Protein AF-A0A376MPD9-F1 (afdb_monomer)

Mean predicted aligned error: 10.13 Å

Solvent-accessible surface area (backbone atoms only — not comparable to full-atom values): 6390 Å² total; per-residue (Å²): 136,59,70,66,61,54,51,51,51,52,56,57,55,58,74,69,65,78,93,66,93,83,69,98,53,86,80,50,64,62,48,75,50,76,52,75,50,67,40,80,96,54,52,26,34,36,36,40,39,38,36,23,36,43,91,79,61,47,80,72,49,72,50,76,48,77,43,76,48,88,67,79,97,61,89,88,82,81,76,68,65,64,61,48,45,61,52,68,72,46,93,77,78,77,84,77,88,124

Secondary structure (DSSP, 8-state):
--HHHHHHHHHHHHTT---S---SSSS-SEEEEEEEEEEGGGTEEEEEEEEEETTT--EEEEEEEEEE--S-S-SS--SS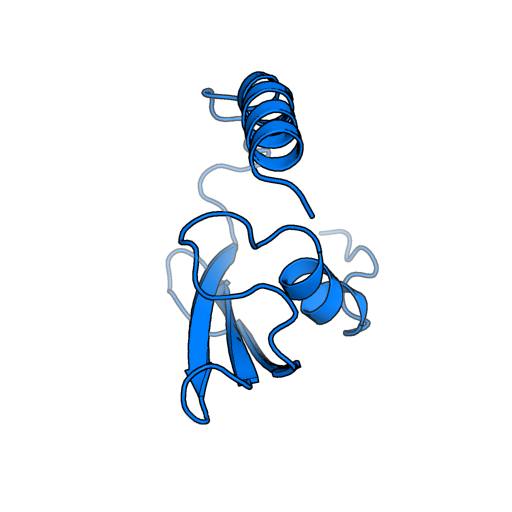SHHHHHHHHS---S----

Radius of gyration: 16.45 Å; Cα contacts (8 Å, |Δi|>4): 89; chains: 1; bounding box: 41×29×41 Å

InterPro domains:
  IPR007581 Endonuclease V [PF04493] (12-72)

pLDDT: mean 76.37, std 22.82, range [26.2, 97.75]

Sequence (98 aa):
MDLASLRAQQIELASSVIREDRLDKDPPDLIAGADVGFEQGGEVTRAAMVLLKYPSLELVEYKVARIATTMPTFQVFFPSANILRCWQRGRCCRKSRI

Organism: Escherichia coli (NCBI:txid562)

Nearest PDB structures (foldseek):
  4xpu-assembly1_A  TM=9.065E-01  e=6.503E-10  Escherichia coli S88
  6ozk-assembly1_A  TM=8.813E-01  e=6.052E-04  Mus musculus
  6ozp-assembly1_A  TM=8.809E-01  e=1.192E-03  Mus musculus
  3goc-assembly1_A  TM=7.977E-01  e=8.055E-03  Streptomyces avermitilis MA-4680 = NBRC 14893
  4hrv-assembly1_A  TM=4.910E-01  e=3.057E-01  Neisseria meningitidis

Structure (mmCIF, N/CA/C/O backbone):
data_AF-A0A376MPD9-F1
#
_entry.id   AF-A0A376MPD9-F1
#
loop_
_atom_site.group_PDB
_atom_site.id
_atom_site.type_symbol
_atom_site.label_atom_id
_atom_site.label_alt_id
_atom_site.label_comp_id
_atom_site.label_asym_id
_atom_site.label_entity_id
_atom_site.label_seq_id
_atom_site.pdbx_PDB_ins_code
_atom_site.Cartn_x
_atom_site.Cartn_y
_atom_site.Cartn_z
_atom_site.occupancy
_atom_site.B_iso_or_equiv
_atom_site.auth_seq_id
_atom_site.auth_comp_id
_atom_site.auth_asym_id
_atom_site.auth_atom_id
_atom_site.pdbx_PDB_model_num
ATOM 1 N N . MET A 1 1 ? -11.264 2.914 21.821 1.00 62.94 1 MET A N 1
ATOM 2 C CA . MET A 1 1 ? -9.882 3.372 21.573 1.00 62.94 1 MET A CA 1
ATOM 3 C C . MET A 1 1 ? -9.869 4.867 21.829 1.00 62.94 1 MET A C 1
ATOM 5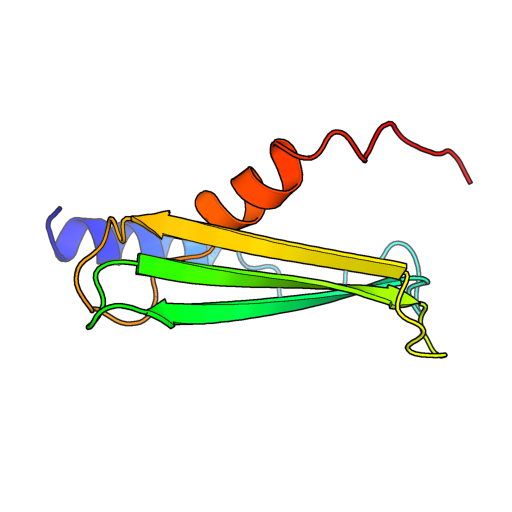 O O . MET A 1 1 ? -10.750 5.530 21.294 1.00 62.94 1 MET A O 1
ATOM 9 N N . ASP A 1 2 ? -8.997 5.379 22.695 1.00 83.50 2 ASP A N 1
ATOM 10 C CA . ASP A 1 2 ? -8.921 6.819 22.976 1.00 83.50 2 ASP A CA 1
ATOM 11 C C . ASP A 1 2 ? -7.872 7.513 22.084 1.00 83.50 2 ASP A C 1
ATOM 13 O O . ASP A 1 2 ? -6.925 6.888 21.600 1.00 83.50 2 ASP A O 1
ATOM 17 N N . LEU A 1 3 ? -8.066 8.811 21.828 1.00 86.56 3 LEU A N 1
ATOM 18 C CA . LEU A 1 3 ? -7.213 9.592 20.922 1.00 86.56 3 LEU A CA 1
ATOM 19 C C . LEU A 1 3 ? -5.792 9.800 21.463 1.00 86.56 3 LEU A C 1
ATOM 21 O O . LEU A 1 3 ? -4.854 9.941 20.678 1.00 86.56 3 LEU A O 1
ATOM 25 N N . ALA A 1 4 ? -5.618 9.825 22.785 1.00 89.25 4 ALA A N 1
ATOM 26 C CA . ALA A 1 4 ? -4.313 10.033 23.401 1.00 89.25 4 ALA A CA 1
ATOM 27 C C . ALA A 1 4 ? -3.406 8.814 23.181 1.00 89.25 4 ALA A C 1
ATOM 29 O O . ALA A 1 4 ? -2.246 8.972 22.799 1.00 89.25 4 ALA A O 1
ATOM 30 N N . SER A 1 5 ? -3.959 7.609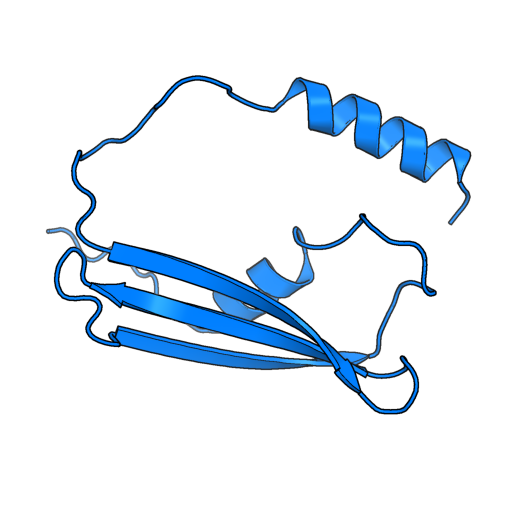 23.322 1.00 88.44 5 SER A N 1
ATOM 31 C CA . SER A 1 5 ? -3.290 6.344 23.023 1.00 88.44 5 SER A CA 1
ATOM 32 C C . SER A 1 5 ? -2.896 6.247 21.546 1.00 88.44 5 SER A C 1
ATOM 34 O O . SER A 1 5 ? -1.750 5.917 21.241 1.00 88.44 5 SER A O 1
ATOM 36 N N . LEU A 1 6 ? -3.794 6.619 20.623 1.00 87.00 6 LEU A N 1
ATOM 37 C CA . LEU A 1 6 ? -3.488 6.657 19.184 1.00 87.00 6 LEU A CA 1
ATOM 38 C C . LEU A 1 6 ? -2.346 7.627 18.857 1.00 87.00 6 LEU A C 1
ATOM 40 O O . LEU A 1 6 ? -1.442 7.292 18.092 1.00 87.00 6 LEU A O 1
ATOM 44 N N . ARG A 1 7 ? -2.352 8.816 19.465 1.00 89.81 7 ARG A N 1
ATOM 45 C CA . ARG A 1 7 ? -1.282 9.803 19.282 1.00 89.81 7 ARG A CA 1
ATOM 46 C C . ARG A 1 7 ? 0.052 9.308 19.839 1.00 89.81 7 ARG A C 1
ATOM 48 O O . ARG A 1 7 ? 1.081 9.503 19.196 1.00 89.81 7 ARG A O 1
ATOM 55 N N . ALA A 1 8 ? 0.044 8.671 21.008 1.00 92.25 8 ALA A N 1
ATOM 56 C CA . ALA A 1 8 ? 1.249 8.089 21.593 1.00 92.25 8 ALA A CA 1
ATOM 57 C C . ALA A 1 8 ? 1.853 7.019 20.668 1.00 92.25 8 ALA A C 1
ATOM 59 O O . ALA A 1 8 ? 3.050 7.066 20.393 1.00 92.25 8 ALA A O 1
ATOM 60 N N . GLN A 1 9 ? 1.018 6.142 20.099 1.00 90.38 9 GLN A N 1
ATOM 61 C CA . GLN A 1 9 ? 1.458 5.138 19.122 1.00 90.38 9 GLN A CA 1
ATOM 62 C C . GLN A 1 9 ? 2.042 5.767 17.851 1.00 90.38 9 GLN A C 1
ATOM 64 O O . GLN A 1 9 ? 3.057 5.295 17.345 1.00 90.38 9 GLN A O 1
ATOM 69 N N . GLN A 1 10 ? 1.437 6.841 17.330 1.00 91.69 10 GLN A N 1
ATOM 70 C CA . GLN A 1 10 ? 1.991 7.558 16.176 1.00 91.69 10 GLN A CA 1
ATOM 71 C C . GLN A 1 10 ? 3.385 8.127 16.473 1.00 91.69 10 GLN A C 1
ATOM 73 O O . GLN A 1 10 ? 4.274 8.005 15.634 1.00 91.69 10 GLN A O 1
ATOM 78 N N . ILE A 1 11 ? 3.589 8.718 17.656 1.00 94.81 11 ILE A N 1
ATOM 79 C CA . ILE A 1 11 ? 4.890 9.267 18.073 1.00 94.81 11 ILE A CA 1
ATOM 80 C C . ILE A 1 11 ? 5.933 8.151 18.198 1.00 94.81 11 ILE A C 1
ATOM 82 O O . ILE A 1 11 ? 7.043 8.288 17.683 1.00 94.81 11 ILE A O 1
ATOM 86 N N . GLU A 1 12 ? 5.569 7.043 18.842 1.00 93.69 12 GLU A N 1
ATOM 87 C CA . GLU A 1 12 ? 6.445 5.882 19.002 1.00 93.69 12 GLU A CA 1
ATOM 88 C C . GLU A 1 12 ? 6.878 5.319 17.639 1.00 93.69 12 GLU A C 1
ATOM 90 O O . GLU 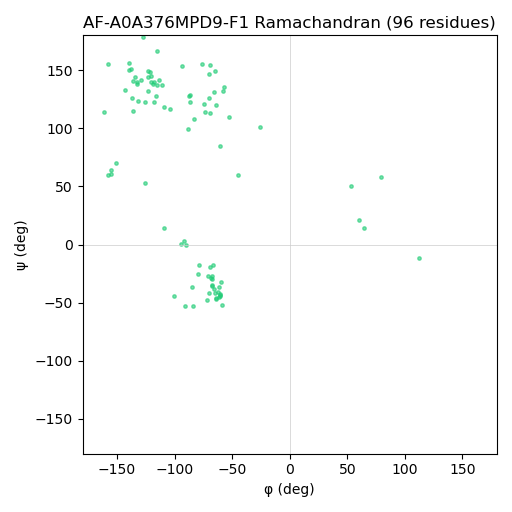A 1 12 ? 8.072 5.210 17.364 1.00 93.69 12 GLU A O 1
ATOM 95 N N . LEU A 1 13 ? 5.930 5.049 16.737 1.00 93.56 13 LEU A N 1
ATOM 96 C CA . LEU A 1 13 ? 6.226 4.487 15.415 1.00 93.56 13 LEU A CA 1
ATOM 97 C C . LEU A 1 13 ? 6.994 5.458 14.513 1.00 93.56 13 LEU A C 1
ATOM 99 O O . LEU A 1 13 ? 7.865 5.027 13.757 1.00 93.56 13 LEU A O 1
ATOM 103 N N . ALA A 1 14 ? 6.715 6.761 14.601 1.00 95.00 14 ALA A N 1
ATOM 104 C CA . ALA A 1 14 ? 7.433 7.772 13.829 1.00 95.00 14 ALA A CA 1
ATOM 105 C C . ALA A 1 14 ? 8.939 7.771 14.135 1.00 95.00 14 ALA A C 1
ATOM 107 O O . ALA A 1 14 ? 9.743 8.015 13.236 1.00 95.00 14 ALA A O 1
ATOM 108 N N . SER A 1 15 ? 9.331 7.436 15.370 1.00 94.75 15 SER A N 1
ATOM 109 C CA . SER A 1 15 ? 10.746 7.317 15.748 1.00 94.75 15 SER A CA 1
ATOM 110 C C . SER A 1 15 ? 11.476 6.156 15.056 1.00 94.75 15 SER A C 1
ATOM 112 O O . SER A 1 15 ? 12.701 6.158 14.986 1.00 94.75 15 SER A O 1
ATOM 114 N N . SER A 1 16 ? 10.736 5.189 14.503 1.00 94.62 16 SER A N 1
ATOM 115 C CA . SER A 1 16 ? 11.284 4.020 13.802 1.00 94.62 16 SER A CA 1
ATOM 116 C C . SER A 1 16 ? 11.439 4.226 12.288 1.00 94.62 16 SER A C 1
ATOM 118 O O . SER A 1 16 ? 11.819 3.296 11.577 1.00 94.62 16 SER A O 1
ATOM 120 N N . VAL A 1 17 ? 11.134 5.419 11.762 1.00 93.81 17 VAL A N 1
ATOM 121 C CA . VAL A 1 17 ? 11.246 5.715 10.326 1.00 93.81 17 VAL A CA 1
ATOM 122 C C . VAL A 1 17 ? 12.712 5.892 9.926 1.00 93.81 17 VAL A C 1
ATOM 124 O O . VAL A 1 17 ? 13.399 6.796 10.398 1.00 93.81 17 VAL A O 1
ATOM 127 N N . ILE A 1 18 ? 13.175 5.062 8.991 1.00 94.50 18 ILE A N 1
ATOM 128 C CA . ILE A 1 18 ? 14.492 5.183 8.355 1.00 94.50 18 ILE A CA 1
ATOM 129 C C . ILE A 1 18 ? 14.355 6.110 7.141 1.00 94.50 18 ILE A C 1
ATOM 131 O O . ILE A 1 18 ? 13.468 5.918 6.313 1.00 94.50 18 ILE A O 1
ATOM 135 N N . ARG A 1 19 ? 15.210 7.136 7.054 1.00 95.38 19 ARG A N 1
ATOM 136 C CA . ARG A 1 19 ? 15.145 8.205 6.032 1.00 95.38 19 ARG A CA 1
ATOM 137 C C . ARG A 1 19 ? 16.269 8.133 4.992 1.00 95.38 19 ARG A C 1
ATOM 139 O O . ARG A 1 19 ? 16.512 9.105 4.288 1.00 95.38 19 ARG A O 1
ATOM 146 N N . GLU A 1 20 ? 16.967 7.011 4.950 1.00 95.69 20 GLU A N 1
ATOM 147 C CA . GLU A 1 20 ? 18.066 6.716 4.033 1.00 95.69 20 GLU A CA 1
ATOM 148 C C . GLU A 1 20 ? 17.720 5.468 3.219 1.00 95.69 20 GLU A C 1
ATOM 150 O O . GLU A 1 20 ? 17.031 4.571 3.718 1.00 95.69 20 GLU A O 1
ATOM 155 N N . ASP A 1 21 ? 18.210 5.406 1.983 1.00 92.50 21 ASP A N 1
ATOM 156 C CA . ASP A 1 21 ? 17.998 4.246 1.126 1.00 92.50 21 ASP A CA 1
ATOM 157 C C . ASP A 1 21 ? 18.802 3.052 1.650 1.00 92.50 21 ASP A C 1
ATOM 159 O O . ASP A 1 21 ? 20.015 3.118 1.852 1.00 92.50 21 ASP A O 1
ATOM 163 N N . ARG A 1 22 ? 18.106 1.936 1.872 1.00 90.50 22 ARG A N 1
ATOM 164 C CA . ARG A 1 22 ? 18.684 0.645 2.273 1.00 90.50 22 ARG A CA 1
ATOM 165 C C . ARG A 1 22 ? 18.235 -0.447 1.307 1.00 90.50 22 ARG A C 1
ATOM 167 O O . ARG A 1 22 ? 17.628 -1.436 1.710 1.00 90.50 22 ARG A O 1
ATOM 174 N N . LEU A 1 23 ? 18.448 -0.203 0.017 1.00 86.94 23 LEU A N 1
ATOM 175 C CA . LEU A 1 23 ? 18.058 -1.117 -1.051 1.00 86.94 23 LEU A CA 1
ATOM 176 C C . LEU A 1 23 ? 19.171 -2.143 -1.291 1.00 86.94 23 LEU A C 1
ATOM 178 O O . LEU A 1 23 ? 20.316 -1.769 -1.524 1.00 86.94 23 LEU A O 1
ATOM 182 N N . ASP A 1 24 ? 18.825 -3.432 -1.293 1.00 89.25 24 ASP A N 1
ATOM 183 C CA . ASP A 1 24 ? 19.763 -4.499 -1.678 1.00 89.25 24 ASP A CA 1
ATOM 184 C C . ASP A 1 24 ? 20.127 -4.425 -3.174 1.00 89.25 24 ASP A C 1
ATOM 186 O O . ASP A 1 24 ? 21.201 -4.861 -3.589 1.00 89.25 24 ASP A O 1
ATOM 190 N N . LYS 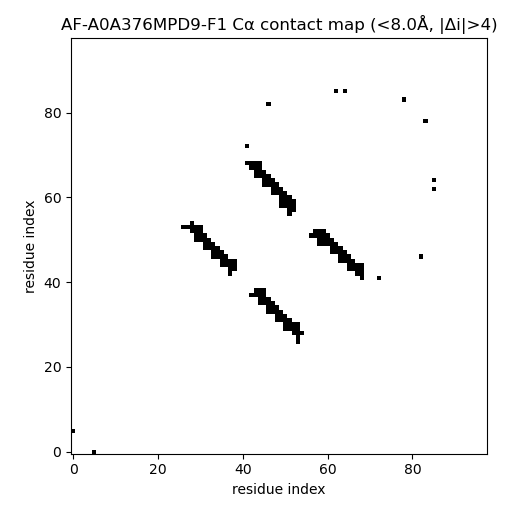A 1 25 ? 19.219 -3.876 -3.994 1.00 88.81 25 LYS A N 1
ATOM 191 C CA . LYS A 1 25 ? 19.374 -3.704 -5.440 1.00 88.81 25 LYS A CA 1
ATOM 192 C C . LYS A 1 25 ? 18.752 -2.386 -5.894 1.00 88.81 25 LYS A C 1
ATOM 194 O O . LYS A 1 25 ? 17.604 -2.101 -5.553 1.00 88.81 25 LYS A O 1
ATOM 199 N N . ASP A 1 26 ? 19.492 -1.644 -6.712 1.00 91.56 26 ASP A N 1
ATOM 200 C CA . ASP A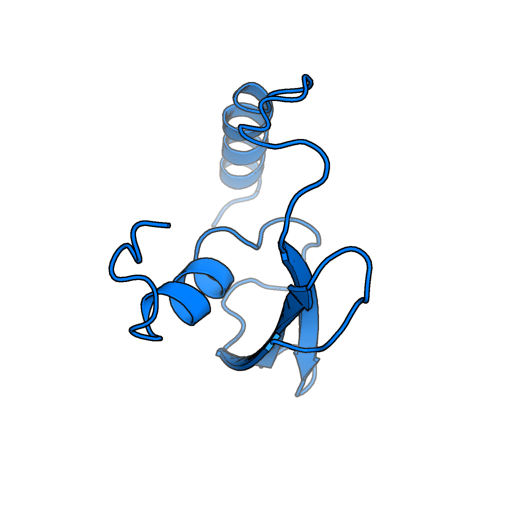 1 26 ? 19.053 -0.397 -7.334 1.00 91.56 26 ASP A CA 1
ATOM 201 C C . ASP A 1 26 ? 19.465 -0.379 -8.827 1.00 91.56 26 ASP A C 1
ATOM 203 O O . ASP A 1 26 ? 20.664 -0.438 -9.120 1.00 91.56 26 ASP A O 1
ATOM 207 N N . PRO A 1 27 ? 18.518 -0.383 -9.789 1.00 91.25 27 PRO A N 1
ATOM 208 C CA . PRO A 1 27 ? 17.068 -0.327 -9.596 1.00 91.25 27 PRO A CA 1
ATOM 209 C C . PRO A 1 27 ? 16.462 -1.666 -9.129 1.00 91.25 27 PRO A C 1
ATOM 211 O O . PRO A 1 27 ? 17.020 -2.734 -9.408 1.00 91.25 27 PRO A O 1
ATOM 214 N N . PRO A 1 28 ? 15.296 -1.641 -8.457 1.00 93.88 28 PRO A N 1
ATOM 215 C CA . PRO A 1 28 ? 14.592 -2.856 -8.062 1.00 93.88 28 PRO A CA 1
ATOM 216 C C . PRO A 1 28 ? 14.016 -3.593 -9.281 1.00 93.88 28 PRO A C 1
ATOM 218 O O . PRO A 1 28 ? 13.683 -2.981 -10.292 1.00 93.88 28 PRO A O 1
ATOM 221 N N . ASP A 1 29 ? 13.829 -4.910 -9.167 1.00 94.56 29 ASP A N 1
ATOM 222 C CA . ASP A 1 29 ? 13.174 -5.720 -10.211 1.00 94.56 29 ASP A CA 1
ATOM 223 C C . ASP A 1 29 ? 11.642 -5.613 -10.177 1.00 94.56 29 ASP A C 1
ATOM 225 O O . ASP A 1 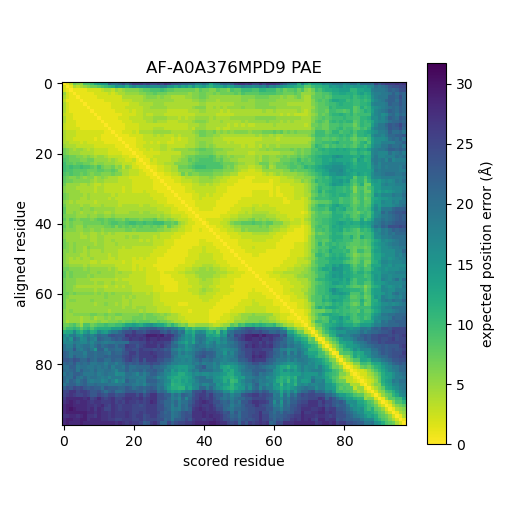29 ? 10.957 -5.844 -11.177 1.00 94.56 29 ASP A O 1
ATOM 229 N N . LEU A 1 30 ? 11.094 -5.291 -9.003 1.00 94.69 30 LEU A N 1
ATOM 230 C CA . LEU A 1 30 ? 9.665 -5.249 -8.730 1.00 94.69 30 LEU A CA 1
ATOM 231 C C . LEU A 1 30 ? 9.315 -3.994 -7.938 1.00 94.69 30 LEU A C 1
ATOM 233 O O . LEU A 1 30 ? 10.018 -3.628 -6.997 1.00 94.69 30 LEU A O 1
ATOM 237 N N . ILE A 1 31 ? 8.177 -3.396 -8.273 1.00 94.94 31 ILE A N 1
ATOM 238 C CA . ILE A 1 31 ? 7.559 -2.330 -7.484 1.00 94.94 31 ILE A CA 1
ATOM 239 C C . ILE A 1 31 ? 6.135 -2.732 -7.110 1.00 94.94 31 ILE A C 1
ATOM 241 O O . ILE A 1 31 ? 5.434 -3.380 -7.889 1.00 94.94 31 ILE A O 1
ATOM 245 N N . ALA A 1 32 ? 5.703 -2.354 -5.910 1.00 93.75 32 ALA A N 1
ATOM 246 C CA . ALA A 1 32 ? 4.348 -2.599 -5.440 1.00 93.75 32 ALA A CA 1
ATOM 247 C C . ALA A 1 32 ? 3.602 -1.278 -5.228 1.00 93.75 32 ALA A C 1
ATOM 249 O O . ALA A 1 32 ? 4.153 -0.332 -4.670 1.00 93.75 32 ALA A O 1
ATOM 250 N N . GLY A 1 33 ? 2.341 -1.235 -5.650 1.00 90.88 33 GLY A N 1
ATOM 251 C CA . GLY A 1 33 ? 1.403 -0.154 -5.358 1.00 90.88 33 GLY A CA 1
ATOM 252 C C . GLY A 1 33 ? 0.279 -0.663 -4.463 1.00 90.88 33 GLY A C 1
ATOM 253 O O . GLY A 1 33 ? -0.196 -1.785 -4.642 1.00 90.88 33 GLY A O 1
ATOM 254 N N . ALA A 1 34 ? -0.157 0.151 -3.507 1.00 88.25 34 ALA A N 1
ATOM 255 C CA . ALA A 1 34 ? -1.292 -0.155 -2.647 1.00 88.25 34 ALA A CA 1
ATOM 256 C C . ALA A 1 34 ? -2.230 1.051 -2.573 1.00 88.25 34 ALA A C 1
ATOM 258 O O . ALA A 1 34 ? -1.766 2.185 -2.483 1.00 88.25 34 ALA A O 1
ATOM 259 N N . ASP A 1 35 ? -3.533 0.790 -2.590 1.00 88.38 35 ASP A N 1
ATOM 260 C CA . ASP A 1 35 ? -4.576 1.803 -2.441 1.00 88.38 35 ASP A CA 1
ATOM 261 C C . ASP A 1 35 ? -5.711 1.279 -1.555 1.00 88.38 35 ASP A C 1
ATOM 263 O O . ASP A 1 35 ? -5.971 0.070 -1.499 1.00 88.38 35 ASP A O 1
ATOM 267 N N . VAL A 1 36 ? -6.379 2.181 -0.840 1.00 85.75 36 VAL A N 1
ATOM 268 C CA . VAL A 1 36 ? -7.491 1.851 0.054 1.00 85.75 36 VAL A CA 1
ATOM 269 C C . VAL A 1 36 ? -8.610 2.870 -0.111 1.00 85.75 36 VAL A C 1
ATOM 271 O O . VAL A 1 36 ? -8.411 4.067 0.071 1.00 85.75 36 VAL A O 1
ATOM 274 N N . GLY A 1 37 ? -9.813 2.368 -0.373 1.00 86.75 37 GLY A N 1
ATOM 275 C CA . GLY A 1 37 ? -11.050 3.137 -0.408 1.00 86.75 37 GLY A CA 1
ATOM 276 C C . GLY A 1 37 ? -12.131 2.526 0.478 1.00 86.75 37 GLY A C 1
ATOM 277 O O . GLY A 1 37 ? -11.952 1.466 1.082 1.00 86.75 37 GLY A O 1
ATOM 278 N N . PHE A 1 38 ? -13.284 3.189 0.529 1.00 86.62 38 PHE A N 1
ATOM 279 C CA . PHE A 1 38 ? -14.436 2.749 1.311 1.00 86.62 38 PHE A CA 1
ATOM 280 C C . PHE A 1 38 ? -15.653 2.521 0.409 1.00 86.62 38 PHE A C 1
ATOM 282 O O . PHE A 1 38 ? -15.915 3.291 -0.512 1.00 86.62 38 PHE A O 1
ATOM 289 N N . GLU A 1 39 ? -16.397 1.457 0.688 1.00 88.62 39 GLU A N 1
ATOM 290 C CA . GLU A 1 39 ? -17.674 1.099 0.072 1.00 88.62 39 GLU A CA 1
ATOM 291 C C . GLU A 1 39 ? -18.785 1.164 1.142 1.00 88.62 39 GLU A C 1
ATOM 293 O O . GLU A 1 39 ? -18.506 1.240 2.342 1.00 88.62 39 GLU A O 1
ATOM 298 N N . GLN A 1 40 ? -20.053 1.137 0.714 1.00 89.31 40 GLN A N 1
ATOM 299 C CA . GLN A 1 40 ? -21.225 1.070 1.608 1.00 89.31 40 GLN A CA 1
ATOM 300 C C . GLN A 1 40 ? -21.225 2.167 2.689 1.00 89.31 40 GLN A C 1
ATOM 302 O O . GLN A 1 40 ? -21.326 1.897 3.879 1.00 89.31 40 GLN A O 1
ATOM 307 N N . GLY A 1 41 ? -21.024 3.424 2.279 1.00 85.94 41 GLY A N 1
ATOM 308 C CA . GLY A 1 41 ? -21.049 4.566 3.201 1.00 85.94 41 GLY A CA 1
ATOM 309 C C . GLY A 1 41 ? -19.938 4.572 4.260 1.00 85.94 41 GLY A C 1
ATOM 310 O O . GLY A 1 41 ? -20.029 5.340 5.212 1.00 85.94 41 GLY A O 1
ATOM 311 N N . GLY A 1 42 ? -18.898 3.743 4.111 1.00 84.69 42 GLY A N 1
ATOM 312 C CA . GLY A 1 42 ? -17.803 3.634 5.078 1.00 84.69 42 GLY A CA 1
ATOM 313 C C . GLY A 1 42 ? -17.748 2.299 5.815 1.00 84.69 42 GLY A C 1
ATOM 314 O O . GLY A 1 42 ? -16.732 2.014 6.446 1.00 84.69 42 GLY A O 1
ATOM 315 N N . GLU A 1 43 ? -18.777 1.456 5.717 1.00 87.31 43 GLU A N 1
ATOM 316 C CA . GLU A 1 43 ? -18.845 0.185 6.455 1.00 87.31 43 GLU A CA 1
ATOM 317 C C . GLU A 1 43 ? -17.865 -0.872 5.942 1.00 87.31 43 GLU A C 1
ATOM 319 O O . GLU A 1 43 ? -17.417 -1.731 6.706 1.00 87.31 43 GLU A O 1
ATOM 324 N N . VAL A 1 44 ? -17.494 -0.801 4.662 1.00 86.00 44 VAL A N 1
ATOM 325 C CA . VAL A 1 44 ? -16.570 -1.750 4.041 1.00 86.00 44 VAL A CA 1
ATOM 326 C C . VAL A 1 44 ? -15.323 -1.019 3.573 1.00 86.00 44 VAL A C 1
ATOM 328 O O . VAL A 1 44 ? -15.385 -0.126 2.736 1.00 86.00 44 VAL A O 1
ATOM 331 N N . THR A 1 45 ? -14.164 -1.442 4.064 1.00 88.12 45 THR A N 1
ATOM 332 C CA . THR A 1 45 ? -12.869 -1.013 3.540 1.00 88.12 45 THR A CA 1
ATOM 333 C C . THR A 1 45 ? -12.487 -1.919 2.371 1.00 88.12 45 THR A C 1
ATOM 335 O O . THR A 1 45 ? -12.378 -3.141 2.529 1.00 88.12 45 THR A O 1
ATOM 338 N N . ARG A 1 46 ? -12.251 -1.322 1.199 1.00 89.25 46 ARG A N 1
ATOM 339 C CA . ARG A 1 46 ? -11.717 -1.989 0.009 1.00 89.25 46 ARG A CA 1
ATOM 340 C C . ARG A 1 46 ? -10.252 -1.614 -0.168 1.00 89.25 46 ARG A C 1
ATOM 342 O O . ARG A 1 46 ? -9.943 -0.460 -0.430 1.00 89.25 46 ARG A O 1
ATOM 349 N N . ALA A 1 47 ? -9.365 -2.596 -0.088 1.00 87.62 47 ALA A N 1
ATOM 350 C CA . ALA A 1 47 ? -7.940 -2.412 -0.341 1.00 87.62 47 ALA A CA 1
ATOM 351 C C . ALA A 1 47 ? -7.537 -3.116 -1.636 1.00 87.62 47 ALA A C 1
ATOM 353 O O . ALA A 1 47 ? -7.952 -4.254 -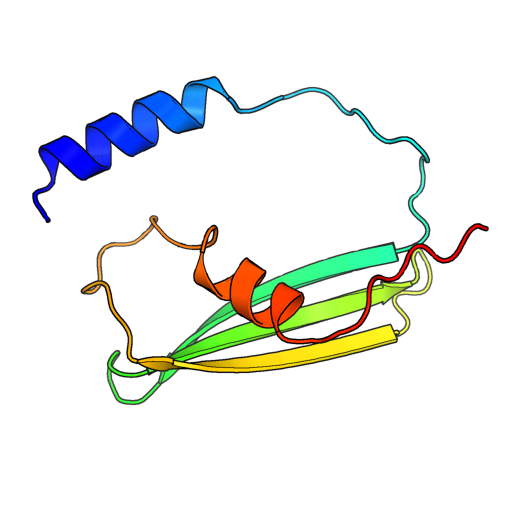1.871 1.00 87.62 47 ALA A O 1
ATOM 354 N N . ALA A 1 48 ? -6.717 -2.465 -2.452 1.00 87.12 48 ALA A N 1
ATOM 355 C CA . ALA A 1 48 ? -6.079 -3.044 -3.623 1.00 87.12 48 ALA A CA 1
ATOM 356 C C . ALA A 1 48 ? -4.557 -3.020 -3.450 1.00 87.12 48 ALA A C 1
ATOM 358 O O . ALA A 1 48 ? -3.995 -2.047 -2.955 1.00 87.12 48 ALA A O 1
ATOM 359 N N . MET A 1 49 ? -3.894 -4.092 -3.869 1.00 89.19 49 MET A N 1
ATOM 360 C CA . MET A 1 49 ? -2.442 -4.154 -4.014 1.00 89.19 49 MET A CA 1
ATOM 361 C C . MET A 1 49 ? -2.097 -4.680 -5.394 1.00 89.19 49 MET A C 1
ATOM 363 O O . MET A 1 49 ? -2.753 -5.600 -5.886 1.00 89.19 49 MET A O 1
ATOM 367 N N . VAL A 1 50 ? -1.052 -4.120 -5.984 1.00 91.94 50 VAL A N 1
ATOM 368 C CA . VAL A 1 50 ? -0.553 -4.454 -7.313 1.00 91.94 50 VAL A CA 1
ATOM 369 C C . VAL A 1 50 ? 0.955 -4.631 -7.229 1.00 91.94 50 VAL A C 1
ATOM 371 O O . VAL A 1 50 ? 1.626 -3.844 -6.571 1.00 91.94 50 VAL A O 1
ATOM 374 N N . LEU A 1 51 ? 1.479 -5.649 -7.901 1.00 95.19 51 LEU A N 1
ATOM 375 C CA . LEU A 1 51 ? 2.903 -5.896 -8.078 1.00 95.19 51 LEU A CA 1
ATOM 376 C C . LEU A 1 51 ? 3.233 -5.784 -9.567 1.00 95.19 51 LEU A C 1
ATOM 378 O O . LEU A 1 51 ? 2.588 -6.437 -10.392 1.00 95.19 51 LEU A O 1
ATOM 382 N N . LEU A 1 52 ? 4.228 -4.971 -9.904 1.00 95.44 52 LEU A N 1
ATOM 383 C CA . LEU A 1 52 ? 4.668 -4.712 -11.271 1.00 95.44 52 LEU A CA 1
ATOM 384 C C . LEU A 1 52 ? 6.154 -5.039 -11.417 1.00 95.44 52 LEU A C 1
ATOM 386 O O . LEU A 1 52 ? 6.922 -4.848 -10.473 1.00 95.44 52 LEU A O 1
ATOM 390 N N . LYS A 1 53 ? 6.571 -5.464 -12.611 1.00 97.44 53 LYS A N 1
ATOM 391 C CA . LYS A 1 53 ? 7.991 -5.456 -12.985 1.00 97.44 53 LYS A CA 1
ATOM 392 C C . LYS A 1 53 ? 8.476 -4.028 -13.171 1.00 97.44 53 LYS A C 1
ATOM 394 O O . LYS A 1 53 ? 7.744 -3.184 -13.683 1.00 97.44 53 LYS A O 1
ATOM 399 N N . TYR A 1 54 ? 9.732 -3.778 -12.839 1.00 94.88 54 TYR A N 1
ATOM 400 C CA . TYR A 1 54 ? 10.393 -2.510 -13.118 1.00 94.88 54 TYR A CA 1
ATOM 401 C C . TYR A 1 54 ? 11.600 -2.741 -14.043 1.00 94.88 54 TYR A C 1
ATOM 403 O O . TYR A 1 54 ? 12.305 -3.735 -13.874 1.00 94.88 54 TYR A O 1
ATOM 411 N N . PRO A 1 55 ? 11.830 -1.887 -15.061 1.00 95.81 55 PRO A N 1
ATOM 412 C CA . PRO A 1 55 ? 11.126 -0.635 -15.364 1.00 95.81 55 PRO A CA 1
ATOM 413 C C . PRO A 1 55 ? 9.910 -0.781 -16.292 1.00 95.81 55 PRO A C 1
ATOM 415 O O . PRO A 1 55 ? 9.272 0.218 -16.603 1.00 95.81 55 PRO A O 1
ATOM 418 N N . SER A 1 56 ? 9.583 -1.989 -16.766 1.00 97.69 56 SER A N 1
ATOM 419 C CA . SER A 1 56 ? 8.553 -2.174 -17.803 1.00 97.69 56 SER A CA 1
ATOM 420 C C . SER A 1 56 ? 7.121 -1.876 -17.348 1.00 97.69 56 SER A C 1
ATOM 422 O O . SER A 1 56 ? 6.255 -1.666 -18.192 1.00 97.69 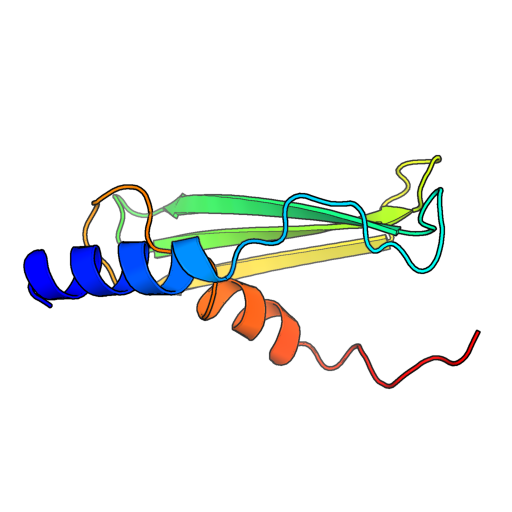56 SER A O 1
ATOM 424 N N . LEU A 1 57 ? 6.864 -1.864 -16.036 1.00 97.00 57 LEU A N 1
ATOM 425 C CA . LEU A 1 57 ? 5.541 -1.696 -15.424 1.00 97.00 57 LEU A CA 1
ATOM 426 C C . LEU A 1 57 ? 4.530 -2.779 -15.826 1.00 97.00 57 LEU A C 1
ATOM 428 O O . LEU A 1 57 ? 3.320 -2.599 -15.695 1.00 97.00 57 LEU A O 1
ATOM 432 N N . GLU A 1 58 ? 5.021 -3.932 -16.281 1.00 97.75 58 GLU A N 1
ATOM 433 C CA . GLU A 1 58 ? 4.179 -5.089 -16.565 1.00 97.75 58 GLU A CA 1
ATOM 434 C C . GLU A 1 58 ? 3.560 -5.633 -15.278 1.00 97.75 58 GLU A C 1
ATOM 436 O O . GLU A 1 58 ? 4.261 -5.886 -14.294 1.00 97.75 58 GLU A O 1
ATOM 441 N N . LEU A 1 59 ? 2.248 -5.867 -15.309 1.00 96.19 59 LEU A N 1
ATOM 442 C CA . LEU A 1 59 ? 1.513 -6.456 -14.198 1.00 96.19 59 LEU A CA 1
ATOM 443 C C . LEU A 1 59 ? 1.987 -7.883 -13.920 1.00 96.19 59 LEU A C 1
ATOM 445 O O . LEU A 1 59 ? 1.860 -8.764 -14.768 1.00 96.19 59 LEU A O 1
ATOM 449 N N . VAL A 1 60 ? 2.477 -8.112 -12.703 1.00 95.50 60 VAL A N 1
ATOM 450 C CA . VAL A 1 60 ? 2.816 -9.449 -12.202 1.00 95.50 60 VAL A CA 1
ATOM 451 C C . VAL A 1 60 ? 1.612 -10.059 -11.498 1.00 95.50 60 VAL A C 1
ATOM 453 O O . VAL A 1 60 ? 1.187 -11.162 -11.827 1.00 95.50 60 VAL A O 1
ATOM 456 N N . GLU A 1 61 ? 1.038 -9.337 -10.535 1.00 91.56 61 GLU A N 1
ATOM 457 C CA . GLU A 1 61 ? -0.108 -9.806 -9.758 1.00 91.56 61 GLU A CA 1
ATOM 458 C C . GLU A 1 61 ? -0.875 -8.624 -9.157 1.00 91.56 61 GLU A C 1
ATOM 460 O O . GLU A 1 61 ? -0.314 -7.558 -8.910 1.00 91.56 61 GLU A O 1
ATOM 465 N N . TYR A 1 62 ? -2.162 -8.820 -8.872 1.00 90.75 62 TYR A N 1
ATOM 466 C CA . TYR A 1 62 ? -2.921 -7.925 -8.008 1.00 90.75 62 TYR A CA 1
ATOM 467 C C . TYR A 1 62 ? -3.862 -8.698 -7.081 1.00 90.75 62 TYR A C 1
ATOM 469 O O . TYR A 1 62 ? -4.288 -9.821 -7.374 1.00 90.75 62 TYR A O 1
ATOM 477 N N . LYS A 1 63 ? -4.214 -8.075 -5.955 1.00 87.06 63 LYS A N 1
ATOM 478 C CA . LYS A 1 63 ? -5.234 -8.556 -5.017 1.00 87.06 63 LYS A CA 1
ATOM 479 C C . LYS A 1 63 ? -6.142 -7.417 -4.603 1.00 87.06 63 LYS A C 1
ATOM 481 O O . LYS A 1 63 ? -5.695 -6.293 -4.401 1.00 87.06 63 LYS A O 1
ATOM 486 N N . VAL A 1 64 ? -7.414 -7.747 -4.416 1.00 89.44 64 VAL A N 1
ATOM 487 C CA . VAL A 1 64 ? -8.406 -6.854 -3.822 1.00 89.44 64 VAL A CA 1
ATOM 488 C C . VAL A 1 64 ? -9.009 -7.552 -2.617 1.00 89.44 64 VAL A C 1
ATOM 490 O O . VAL A 1 64 ? -9.421 -8.708 -2.709 1.00 89.44 64 VAL A O 1
ATOM 493 N N . ALA A 1 65 ? -9.084 -6.843 -1.500 1.00 84.38 65 ALA A N 1
ATOM 494 C CA . ALA A 1 65 ? -9.742 -7.307 -0.293 1.00 84.38 65 ALA A CA 1
ATOM 495 C C . ALA A 1 65 ? -10.870 -6.362 0.096 1.00 84.38 65 ALA A C 1
ATOM 497 O O . ALA A 1 65 ? -10.768 -5.150 -0.083 1.00 84.38 65 ALA A O 1
ATOM 498 N N . ARG A 1 66 ? -11.936 -6.941 0.644 1.00 89.50 66 ARG A N 1
ATOM 499 C CA . ARG A 1 66 ? -13.061 -6.225 1.240 1.00 89.50 66 ARG A CA 1
ATOM 500 C C . ARG A 1 66 ? -13.253 -6.742 2.647 1.00 89.50 66 ARG A C 1
ATOM 502 O O . ARG A 1 66 ? -13.406 -7.947 2.842 1.00 89.50 66 ARG A O 1
ATOM 509 N N . ILE A 1 67 ? -13.190 -5.842 3.611 1.00 85.25 67 ILE A N 1
ATOM 510 C CA . ILE A 1 67 ? -13.294 -6.169 5.030 1.00 85.25 67 ILE A CA 1
ATOM 511 C C . ILE A 1 67 ? -14.169 -5.132 5.722 1.00 85.25 67 ILE A C 1
ATOM 513 O O . ILE A 1 67 ? -14.207 -3.980 5.296 1.00 85.25 67 ILE A O 1
ATOM 517 N N . ALA A 1 68 ? -14.850 -5.537 6.792 1.00 86.31 68 ALA A N 1
ATOM 518 C CA . ALA A 1 68 ? -15.576 -4.596 7.636 1.00 86.31 68 ALA A CA 1
ATOM 519 C C . ALA A 1 68 ? -14.608 -3.529 8.172 1.00 86.31 68 ALA A C 1
ATOM 521 O O . ALA A 1 68 ? -13.521 -3.858 8.660 1.00 86.31 68 ALA A O 1
ATOM 522 N N . THR A 1 69 ? -14.992 -2.261 8.061 1.00 84.00 69 THR A N 1
ATOM 523 C CA . THR A 1 69 ? -14.212 -1.130 8.558 1.00 84.00 69 THR A CA 1
ATOM 524 C C . THR A 1 69 ? -14.223 -1.148 10.082 1.00 84.00 69 THR A C 1
ATOM 526 O O . THR A 1 69 ? -15.253 -0.944 10.716 1.00 84.00 69 THR A O 1
ATOM 529 N N . THR A 1 70 ? -13.067 -1.397 10.694 1.00 74.31 70 THR A N 1
ATOM 530 C CA . THR A 1 70 ? -12.945 -1.514 12.157 1.00 74.31 70 THR A CA 1
ATOM 531 C C . THR A 1 70 ? -12.538 -0.214 12.850 1.00 74.31 70 THR A C 1
ATOM 533 O O . THR A 1 70 ? -12.384 -0.203 14.068 1.00 74.31 70 THR A O 1
ATOM 536 N N . MET A 1 71 ? -12.337 0.876 12.104 1.00 62.50 71 MET A N 1
ATOM 537 C CA . MET A 1 71 ? -11.983 2.183 12.658 1.00 62.50 71 MET A CA 1
ATOM 538 C C . MET A 1 71 ? -12.878 3.268 12.058 1.00 62.50 71 MET A C 1
ATOM 540 O O . MET A 1 71 ? -12.921 3.397 10.835 1.00 62.50 71 MET A O 1
ATOM 544 N N . PRO A 1 72 ? -13.593 4.046 12.888 1.00 50.19 72 PRO A N 1
ATOM 545 C CA . PRO A 1 72 ? -14.405 5.147 12.397 1.00 50.19 72 PRO A CA 1
ATOM 546 C C . PRO A 1 72 ? -13.499 6.221 11.782 1.00 50.19 72 PRO A C 1
ATOM 548 O O . PRO A 1 72 ? -12.351 6.382 12.187 1.00 50.19 72 PRO A O 1
ATOM 551 N N . THR A 1 73 ? -14.035 6.911 10.781 1.00 48.44 73 THR A N 1
ATOM 552 C CA . THR A 1 73 ? -13.453 7.868 9.820 1.00 48.44 73 THR A CA 1
ATOM 553 C C . THR A 1 73 ? -12.494 8.948 10.367 1.00 48.44 73 THR A C 1
ATOM 555 O O . THR A 1 73 ? -12.739 10.140 10.184 1.00 48.44 73 THR A O 1
ATOM 558 N N . PHE A 1 74 ? -11.376 8.583 10.997 1.00 42.16 74 PHE A N 1
ATOM 559 C CA . PHE A 1 74 ? -10.260 9.497 11.239 1.00 42.16 74 PHE A CA 1
ATOM 560 C C . PHE A 1 74 ? -9.086 9.099 10.350 1.00 42.16 74 PHE A C 1
ATOM 562 O O . PHE A 1 74 ? -8.581 7.977 10.393 1.00 42.16 74 PHE A O 1
ATOM 569 N N . GLN A 1 75 ? -8.715 10.026 9.473 1.00 46.25 75 GLN A N 1
ATOM 570 C CA . GLN A 1 75 ? -7.637 9.867 8.516 1.00 46.25 75 GLN A CA 1
ATOM 571 C C . GLN A 1 75 ? -6.333 9.548 9.262 1.00 46.25 75 GLN A C 1
ATOM 573 O O . GLN A 1 75 ? -5.980 10.195 10.244 1.00 46.25 75 GLN A O 1
ATOM 578 N N . VAL A 1 76 ? -5.604 8.566 8.730 1.00 41.53 76 VAL A N 1
ATOM 579 C CA . VAL A 1 76 ? -4.221 8.212 9.087 1.00 41.53 76 VAL A CA 1
ATOM 580 C C . VAL A 1 76 ? -4.029 7.380 10.370 1.00 41.53 76 VAL A C 1
ATOM 582 O O . VAL A 1 76 ? -3.241 7.715 11.250 1.00 41.53 76 VAL A O 1
ATOM 585 N N . PHE A 1 77 ? -4.652 6.201 10.434 1.00 42.81 77 PHE A N 1
ATOM 586 C CA . PHE A 1 77 ? -4.024 5.041 11.089 1.00 42.81 77 PHE A CA 1
ATOM 587 C C . PHE A 1 77 ? -4.501 3.729 10.462 1.00 42.81 77 PHE A C 1
ATOM 589 O O . PHE A 1 77 ? -5.245 2.995 11.079 1.00 42.81 77 PHE A O 1
ATOM 596 N N . PHE A 1 78 ? -4.105 3.430 9.225 1.00 41.69 78 PHE A N 1
ATOM 597 C CA . PHE A 1 78 ? -4.070 2.065 8.673 1.00 41.69 78 PHE A CA 1
ATOM 598 C C . PHE A 1 78 ? -3.141 2.110 7.456 1.00 41.69 78 PHE A C 1
ATOM 600 O O . PHE A 1 78 ? -3.451 2.823 6.504 1.00 41.69 78 PHE A O 1
ATOM 607 N N . PRO A 1 79 ? -1.982 1.419 7.496 1.00 43.25 79 PRO A N 1
ATOM 608 C CA . PRO A 1 79 ? -1.944 0.120 6.827 1.00 43.25 79 PRO A CA 1
ATOM 609 C C . PRO A 1 79 ? -0.870 -0.838 7.392 1.00 43.25 79 PRO A C 1
ATOM 611 O O . PRO A 1 79 ? 0.019 -1.254 6.664 1.00 43.25 79 PRO A O 1
ATOM 614 N N . SER A 1 80 ? -0.902 -1.225 8.669 1.00 47.00 80 SER A N 1
ATOM 615 C CA . SER A 1 80 ? 0.040 -2.260 9.151 1.00 47.00 80 SER A CA 1
ATOM 616 C C . SER A 1 80 ? -0.609 -3.639 9.255 1.00 47.00 80 SER A C 1
ATOM 618 O O . SER A 1 80 ? -0.047 -4.621 8.783 1.00 47.00 80 SER A O 1
ATOM 620 N N . ALA A 1 81 ? -1.828 -3.737 9.791 1.00 46.44 81 ALA A N 1
ATOM 621 C CA . ALA A 1 81 ? -2.426 -5.045 10.047 1.00 46.44 81 ALA A CA 1
ATOM 622 C C . ALA A 1 81 ? -3.115 -5.655 8.818 1.00 46.44 81 ALA A C 1
ATOM 624 O O . ALA A 1 81 ? -2.824 -6.788 8.463 1.00 46.44 81 ALA A O 1
ATOM 625 N N . ASN A 1 82 ? -4.027 -4.939 8.152 1.00 46.53 82 ASN A N 1
ATOM 626 C CA . ASN A 1 82 ? -4.950 -5.574 7.199 1.00 46.53 82 ASN A CA 1
ATOM 627 C C . ASN A 1 82 ? -4.388 -5.752 5.784 1.00 46.53 82 ASN A C 1
ATOM 629 O O . ASN A 1 82 ? -4.640 -6.790 5.178 1.00 46.53 82 ASN A O 1
ATOM 633 N N . ILE A 1 83 ? -3.591 -4.806 5.280 1.00 48.47 83 ILE A N 1
ATOM 634 C CA . ILE A 1 83 ? -2.886 -4.955 3.994 1.00 48.47 83 ILE A CA 1
ATOM 635 C C . ILE A 1 83 ? -1.878 -6.105 4.095 1.00 48.47 83 ILE A C 1
ATOM 637 O O . ILE A 1 83 ? -1.904 -7.029 3.282 1.00 48.47 83 ILE A O 1
ATOM 641 N N . LEU A 1 84 ? -1.095 -6.131 5.180 1.00 48.66 84 LEU A N 1
ATOM 642 C CA . LEU A 1 84 ? -0.197 -7.240 5.479 1.00 48.66 84 LEU A CA 1
ATOM 643 C C . LEU A 1 84 ? -0.964 -8.556 5.665 1.00 48.66 84 LEU A C 1
ATOM 645 O O . LEU A 1 84 ? -0.498 -9.581 5.191 1.00 48.66 84 LEU A O 1
ATOM 649 N N . ARG A 1 85 ? -2.169 -8.558 6.257 1.00 44.56 85 ARG A N 1
ATOM 650 C CA . ARG A 1 85 ? -3.016 -9.765 6.364 1.00 44.56 85 ARG A CA 1
ATOM 651 C C . ARG A 1 85 ? -3.549 -10.250 5.018 1.00 44.56 85 ARG A C 1
ATOM 653 O O . ARG A 1 85 ? -3.692 -11.457 4.840 1.00 44.56 85 ARG A O 1
ATOM 660 N N . CYS A 1 86 ? -3.862 -9.342 4.092 1.00 45.84 86 CYS A N 1
ATOM 661 C CA . CYS A 1 86 ? -4.252 -9.692 2.723 1.00 45.84 86 CYS A CA 1
ATOM 662 C C . CYS A 1 86 ? -3.085 -10.340 1.977 1.00 45.84 86 CYS A C 1
ATOM 664 O O . CYS A 1 86 ? -3.288 -11.319 1.263 1.00 45.84 86 CYS A O 1
ATOM 666 N N . TRP A 1 87 ? -1.868 -9.849 2.213 1.00 47.00 87 TRP A N 1
ATOM 667 C CA . TRP A 1 87 ? -0.646 -10.438 1.676 1.00 47.00 87 TRP A CA 1
ATOM 668 C C . TRP A 1 87 ? -0.290 -11.776 2.356 1.00 47.00 87 TRP A C 1
ATOM 670 O O . TRP A 1 87 ? -0.105 -12.777 1.679 1.00 47.00 87 TRP A O 1
ATOM 680 N N . GLN A 1 88 ? -0.316 -11.854 3.691 1.00 42.75 88 GLN A N 1
ATOM 681 C CA . GLN A 1 88 ? 0.026 -13.050 4.481 1.00 42.75 88 GLN A CA 1
ATOM 682 C C . GLN A 1 88 ? -0.968 -14.211 4.315 1.00 42.75 88 GLN A C 1
ATOM 684 O O . GLN A 1 88 ? -0.585 -15.373 4.453 1.00 42.75 88 GLN A O 1
ATOM 689 N N . ARG A 1 89 ? -2.251 -13.935 4.036 1.00 43.91 89 ARG A N 1
ATOM 690 C CA . ARG A 1 89 ? -3.260 -14.982 3.775 1.00 43.91 89 ARG A CA 1
ATOM 691 C C . ARG A 1 89 ? -3.174 -15.556 2.359 1.00 43.91 89 ARG A C 1
ATOM 693 O O . ARG A 1 89 ? -3.679 -16.654 2.128 1.00 43.91 89 ARG A O 1
ATOM 700 N N . GLY A 1 90 ? -2.503 -14.868 1.435 1.00 36.53 90 GLY A N 1
ATOM 701 C CA . GLY A 1 90 ? -2.057 -15.443 0.173 1.00 36.53 90 GLY A CA 1
ATOM 702 C C . GLY A 1 90 ? -0.734 -16.170 0.390 1.00 36.53 90 GLY A C 1
ATOM 703 O O . GLY A 1 90 ? 0.300 -15.544 0.577 1.00 36.53 90 GLY A O 1
ATOM 704 N N . ARG A 1 91 ? -0.738 -17.506 0.369 1.00 39.19 91 ARG A N 1
ATOM 705 C CA . ARG A 1 91 ? 0.493 -18.312 0.327 1.00 39.19 91 ARG A CA 1
ATOM 706 C C . ARG A 1 91 ? 1.286 -17.989 -0.947 1.00 39.19 91 ARG A C 1
ATOM 708 O O . ARG A 1 91 ? 1.135 -18.696 -1.932 1.00 39.19 91 ARG A O 1
ATOM 715 N N . CYS A 1 92 ? 2.112 -16.948 -0.944 1.00 33.28 92 CYS A N 1
ATOM 716 C CA . CYS A 1 92 ? 3.042 -16.685 -2.042 1.00 33.28 92 CYS A CA 1
ATOM 717 C C . CYS A 1 92 ? 4.222 -15.812 -1.596 1.00 33.28 92 CYS A C 1
ATOM 719 O O . CYS A 1 92 ? 4.445 -14.721 -2.095 1.00 33.28 92 CYS A O 1
ATOM 721 N N . CYS A 1 93 ? 4.986 -16.293 -0.616 1.00 30.67 93 CYS A N 1
ATOM 722 C CA . CYS A 1 93 ? 6.414 -15.980 -0.554 1.00 30.67 93 CYS A CA 1
ATOM 723 C C . CYS A 1 93 ? 7.146 -17.082 0.220 1.00 30.67 93 CYS A C 1
ATOM 725 O O . CYS A 1 93 ? 7.697 -16.891 1.303 1.00 30.67 93 CYS A O 1
ATOM 727 N N . ARG A 1 94 ? 7.122 -18.301 -0.336 1.00 28.70 94 ARG A N 1
ATOM 728 C CA . ARG A 1 94 ? 8.219 -19.240 -0.091 1.00 28.70 94 ARG A CA 1
ATOM 729 C C . ARG A 1 94 ? 9.383 -18.693 -0.914 1.00 28.70 94 ARG A C 1
ATOM 731 O O . ARG A 1 94 ? 9.269 -18.630 -2.133 1.00 28.70 94 ARG A O 1
ATOM 738 N N . LYS A 1 95 ? 10.432 -18.243 -0.216 1.00 31.30 95 LYS A N 1
ATOM 739 C CA . LYS A 1 95 ? 11.741 -17.825 -0.740 1.00 31.30 95 LYS A CA 1
ATOM 740 C C . LYS A 1 95 ? 12.055 -18.512 -2.074 1.00 31.30 95 LYS A C 1
ATOM 742 O O . LYS A 1 95 ? 12.466 -19.671 -2.080 1.00 31.30 95 LYS A O 1
ATOM 747 N N . SER A 1 96 ? 11.864 -17.803 -3.179 1.00 26.20 96 SER A N 1
ATOM 748 C CA . SER A 1 96 ? 12.479 -18.189 -4.442 1.00 26.20 96 SER A CA 1
ATOM 749 C C . SER A 1 96 ? 13.837 -17.520 -4.443 1.00 26.20 96 SER A C 1
ATOM 751 O O . SER A 1 96 ? 13.949 -16.313 -4.612 1.00 26.20 96 SER A O 1
ATOM 753 N N . ARG A 1 97 ? 14.842 -18.323 -4.103 1.00 28.67 97 ARG A N 1
ATOM 754 C CA . ARG A 1 97 ? 16.247 -18.054 -4.375 1.00 28.67 97 ARG A CA 1
ATOM 755 C C . ARG A 1 97 ? 16.363 -17.757 -5.875 1.00 28.67 97 ARG A C 1
ATOM 757 O O . ARG A 1 97 ? 16.166 -18.672 -6.672 1.00 28.67 97 ARG A O 1
ATOM 764 N N . ILE A 1 98 ? 16.638 -16.504 -6.214 1.00 32.56 98 ILE A N 1
ATOM 765 C CA . ILE A 1 98 ? 17.338 -16.074 -7.427 1.00 32.56 98 ILE A CA 1
ATOM 766 C C . ILE A 1 98 ? 18.452 -15.163 -6.928 1.00 32.56 98 ILE A C 1
ATOM 768 O O . ILE A 1 98 ? 18.147 -14.348 -6.027 1.00 32.56 98 ILE A O 1
#

Foldseek 3Di:
DDPVVVVVVVVVVVVVDDPDDPDPDPPDQKDKDKDWDADDVRQKIKIKMWMAGPPVRHTPDMDIDIDGRPDPDDPDDDDDPVVVVSVVVPPPDPPDDD